Protein AF-M7BK75-F1 (afdb_monomer)

Secondary structure (DSSP, 8-state):
-HHHHHHHHHHHHHHHHTT--TTTS-HHHHHHHHHHHHHHHHHHHHHHHHHHHHHHHHHHHHHHH-TTT----TTSHHHHHHHH--

Structure (mmCIF, N/CA/C/O backbone):
data_AF-M7BK75-F1
#
_entry.id   AF-M7BK75-F1
#
loop_
_atom_site.group_PDB
_atom_site.id
_atom_site.type_symbol
_atom_site.label_atom_id
_atom_site.label_alt_id
_atom_site.label_comp_id
_atom_site.label_asym_id
_atom_site.label_entity_id
_atom_site.label_seq_id
_atom_site.pdbx_PDB_ins_code
_atom_site.Cartn_x
_atom_site.Cartn_y
_atom_site.Cartn_z
_atom_site.occupancy
_atom_site.B_iso_or_equiv
_atom_site.auth_seq_id
_atom_site.auth_comp_id
_atom_site.auth_asym_id
_atom_site.auth_atom_id
_atom_site.pdbx_PDB_model_num
ATOM 1 N N . MET A 1 1 ? -0.075 5.109 -3.801 1.00 58.38 1 MET A N 1
ATOM 2 C CA . MET A 1 1 ? 1.148 5.549 -4.515 1.00 58.38 1 MET A CA 1
ATOM 3 C C . MET A 1 1 ? 2.392 4.768 -4.076 1.00 58.38 1 MET A C 1
ATOM 5 O O . MET A 1 1 ? 3.023 4.162 -4.930 1.00 58.38 1 MET A O 1
ATOM 9 N N . TRP A 1 2 ? 2.703 4.691 -2.772 1.00 69.50 2 TRP A N 1
ATOM 10 C CA . TRP A 1 2 ? 3.881 3.969 -2.249 1.00 69.50 2 TRP A CA 1
ATOM 11 C C . TRP A 1 2 ? 3.942 2.474 -2.602 1.00 69.50 2 TRP A C 1
ATOM 13 O O . TRP A 1 2 ? 4.984 2.004 -3.036 1.00 69.50 2 TRP A O 1
ATOM 23 N N . LEU A 1 3 ? 2.831 1.734 -2.509 1.00 71.56 3 LEU A N 1
ATOM 24 C CA . LEU A 1 3 ? 2.811 0.294 -2.827 1.00 71.56 3 LEU A CA 1
ATOM 25 C C . LEU A 1 3 ? 3.085 -0.005 -4.313 1.00 71.56 3 LEU A C 1
ATOM 27 O O . LEU A 1 3 ? 3.740 -0.993 -4.634 1.00 71.56 3 LEU A O 1
ATOM 31 N N . GLY A 1 4 ? 2.655 0.882 -5.216 1.00 66.38 4 GLY A N 1
ATOM 32 C CA . GLY A 1 4 ? 2.993 0.791 -6.640 1.00 66.38 4 GLY A CA 1
ATOM 33 C C . GLY A 1 4 ? 4.475 1.075 -6.906 1.00 66.38 4 GLY A C 1
ATOM 34 O O . GLY A 1 4 ? 5.094 0.379 -7.706 1.00 66.38 4 GLY A O 1
ATOM 35 N N . LEU A 1 5 ? 5.064 2.039 -6.184 1.00 70.56 5 LEU A N 1
ATOM 36 C CA . LEU A 1 5 ? 6.507 2.309 -6.221 1.00 70.56 5 LEU A CA 1
ATOM 37 C C . LEU A 1 5 ? 7.324 1.126 -5.697 1.00 70.56 5 LEU A C 1
ATOM 39 O O . LEU A 1 5 ? 8.350 0.809 -6.286 1.00 70.56 5 LEU A O 1
ATOM 43 N N . VAL A 1 6 ? 6.860 0.449 -4.643 1.00 76.88 6 VAL A N 1
ATOM 44 C CA . VAL A 1 6 ? 7.495 -0.778 -4.139 1.00 76.88 6 VAL A CA 1
ATOM 45 C C . VAL A 1 6 ? 7.423 -1.884 -5.190 1.00 76.88 6 VAL A C 1
ATOM 47 O O . VAL A 1 6 ? 8.454 -2.465 -5.500 1.00 76.88 6 VAL A O 1
ATOM 50 N N . GLY A 1 7 ? 6.261 -2.115 -5.815 1.00 71.88 7 GLY A N 1
ATOM 51 C CA . GLY A 1 7 ? 6.134 -3.102 -6.898 1.00 71.88 7 GLY A CA 1
ATOM 52 C C . GLY A 1 7 ? 7.023 -2.800 -8.112 1.00 71.88 7 GLY A C 1
ATOM 53 O O . GLY A 1 7 ? 7.601 -3.708 -8.708 1.00 71.88 7 GLY A O 1
ATOM 54 N N . TRP A 1 8 ? 7.205 -1.521 -8.447 1.00 68.44 8 TRP A N 1
ATOM 55 C CA . TRP A 1 8 ? 8.139 -1.099 -9.491 1.00 68.44 8 TRP A CA 1
ATOM 56 C C . TRP A 1 8 ? 9.610 -1.239 -9.061 1.00 68.44 8 TRP A C 1
ATOM 58 O O . TRP A 1 8 ? 10.436 -1.706 -9.843 1.00 68.44 8 TRP A O 1
ATOM 68 N N . ALA A 1 9 ? 9.942 -0.917 -7.808 1.00 72.00 9 ALA A N 1
ATOM 69 C CA . ALA A 1 9 ? 11.281 -1.102 -7.252 1.00 72.00 9 ALA A CA 1
ATOM 70 C C . ALA A 1 9 ? 11.679 -2.586 -7.208 1.00 72.00 9 ALA A C 1
ATOM 72 O O . ALA A 1 9 ? 12.811 -2.915 -7.555 1.00 72.00 9 ALA A O 1
ATOM 73 N N . THR A 1 10 ? 10.752 -3.495 -6.879 1.00 73.38 10 THR A N 1
ATOM 74 C CA . THR A 1 10 ? 10.984 -4.947 -6.953 1.00 73.38 10 THR A CA 1
ATOM 75 C C . THR A 1 10 ? 11.350 -5.378 -8.375 1.00 73.38 10 THR A C 1
ATOM 77 O O . THR A 1 10 ? 12.325 -6.099 -8.560 1.00 73.38 10 THR A O 1
ATOM 80 N N . ALA A 1 11 ? 10.677 -4.840 -9.398 1.00 68.62 11 ALA A N 1
ATOM 81 C CA . ALA A 1 11 ? 11.008 -5.129 -10.794 1.00 68.62 11 ALA A CA 1
ATOM 82 C C . ALA A 1 11 ? 12.404 -4.625 -11.211 1.00 68.62 11 ALA A C 1
ATOM 84 O O . ALA A 1 11 ? 13.060 -5.231 -12.062 1.00 68.62 11 ALA A O 1
ATOM 85 N N . LEU A 1 12 ? 12.884 -3.517 -10.638 1.00 70.19 12 LEU A N 1
ATOM 86 C CA . LEU A 1 12 ? 14.259 -3.051 -10.852 1.00 70.19 12 LEU A CA 1
ATOM 87 C C . LEU A 1 1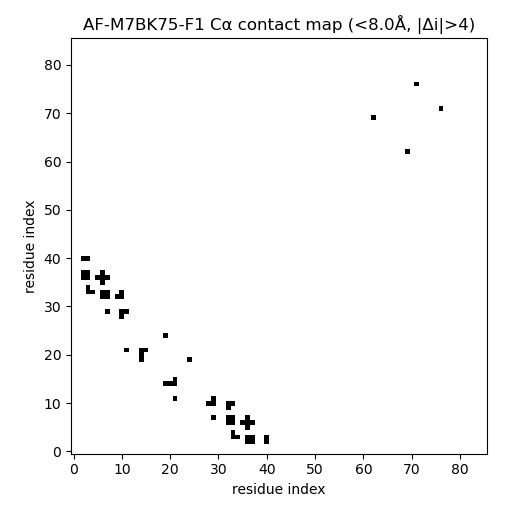2 ? 15.275 -3.957 -10.150 1.00 70.19 12 LEU A C 1
ATOM 89 O O . LEU A 1 12 ? 16.320 -4.260 -10.726 1.00 70.19 12 LEU A O 1
ATOM 93 N N . VAL A 1 13 ? 14.948 -4.427 -8.946 1.00 77.00 13 VAL A N 1
ATOM 94 C CA . VAL A 1 13 ? 15.764 -5.370 -8.170 1.00 77.00 13 VAL A CA 1
ATOM 95 C C . VAL A 1 13 ? 15.889 -6.720 -8.890 1.00 77.00 13 VAL A C 1
ATOM 97 O O . VAL A 1 13 ? 16.997 -7.241 -9.010 1.00 77.00 13 VAL A O 1
ATOM 100 N N . ASP A 1 14 ? 14.809 -7.239 -9.480 1.00 70.50 14 ASP A N 1
ATOM 101 C CA . ASP A 1 14 ? 14.842 -8.466 -10.293 1.00 70.50 14 ASP A CA 1
ATOM 102 C C . ASP A 1 14 ? 15.751 -8.334 -11.530 1.00 70.50 14 ASP A C 1
ATOM 104 O O . ASP A 1 14 ? 16.445 -9.276 -11.929 1.00 70.50 14 ASP A O 1
ATOM 108 N N . ASN A 1 15 ? 15.803 -7.142 -12.133 1.00 68.19 15 ASN A N 1
ATOM 109 C CA . ASN A 1 15 ? 16.718 -6.854 -13.240 1.00 68.19 15 ASN A CA 1
ATOM 110 C C . ASN A 1 15 ? 18.177 -6.709 -12.768 1.00 68.19 15 ASN A C 1
ATOM 112 O O . ASN A 1 15 ? 19.094 -7.095 -13.502 1.00 68.19 15 ASN A O 1
ATOM 116 N N . ALA A 1 16 ? 18.393 -6.214 -11.544 1.00 68.25 16 ALA A N 1
ATOM 117 C CA . ALA A 1 16 ? 19.711 -6.105 -10.926 1.00 68.25 16 ALA A CA 1
ATOM 118 C C . ALA A 1 16 ? 20.323 -7.485 -10.619 1.00 68.25 16 ALA A C 1
ATOM 120 O O . ALA A 1 16 ? 21.492 -7.713 -10.939 1.00 68.25 16 ALA A O 1
ATOM 121 N N . PHE A 1 17 ? 19.536 -8.435 -10.096 1.00 71.00 17 PHE A N 1
ATOM 122 C CA . PHE A 1 17 ? 20.011 -9.799 -9.822 1.00 71.00 17 PHE A CA 1
ATOM 123 C C . PHE A 1 17 ? 20.434 -10.553 -11.092 1.00 71.00 17 PHE A C 1
ATOM 125 O O . PHE A 1 17 ? 21.431 -11.273 -11.081 1.00 71.00 17 PHE A O 1
ATOM 132 N N . ASN A 1 18 ? 19.748 -10.333 -12.217 1.00 70.56 18 ASN A N 1
ATOM 133 C CA . ASN A 1 18 ? 20.040 -11.016 -13.482 1.00 70.56 18 ASN A CA 1
ATOM 134 C C . ASN A 1 18 ? 21.159 -10.372 -14.329 1.00 70.56 18 ASN A C 1
ATOM 136 O O . ASN A 1 18 ? 21.378 -10.803 -15.464 1.00 70.56 18 ASN A O 1
ATOM 140 N N . ARG A 1 19 ? 21.873 -9.351 -13.820 1.00 68.12 19 ARG A N 1
ATOM 141 C CA . ARG A 1 19 ? 22.920 -8.598 -14.553 1.00 68.12 19 ARG A CA 1
ATOM 142 C C . ARG A 1 19 ? 22.484 -8.171 -15.971 1.00 68.12 19 ARG A C 1
ATOM 144 O O . ARG A 1 19 ? 23.282 -8.186 -16.909 1.00 68.12 19 ARG A O 1
ATOM 151 N N . ARG A 1 20 ? 21.205 -7.821 -16.160 1.00 65.12 20 ARG A N 1
ATOM 152 C CA . ARG A 1 20 ? 20.659 -7.331 -17.442 1.00 65.12 20 ARG A CA 1
ATOM 153 C C . ARG A 1 20 ? 20.543 -5.799 -17.396 1.00 65.12 20 ARG A C 1
ATOM 155 O O . ARG A 1 20 ? 20.262 -5.255 -16.331 1.00 65.12 20 ARG A O 1
ATOM 162 N N . PRO A 1 21 ? 20.735 -5.075 -18.516 1.00 57.88 21 PRO A N 1
ATOM 163 C CA . PRO A 1 21 ? 20.673 -3.613 -18.521 1.00 57.88 21 PRO A CA 1
ATOM 164 C C . PRO A 1 21 ? 19.258 -3.110 -18.175 1.00 57.88 21 PRO A C 1
ATOM 166 O O . PRO A 1 21 ? 18.334 -3.202 -18.986 1.00 57.88 21 PRO A O 1
ATOM 169 N N . VAL A 1 22 ? 19.127 -2.544 -16.970 1.00 58.97 22 VAL A N 1
ATOM 170 C CA . VAL A 1 22 ? 17.876 -2.156 -16.281 1.00 58.97 22 VAL A CA 1
ATOM 171 C C . VAL A 1 22 ? 17.001 -1.169 -17.070 1.00 58.97 22 VAL A C 1
ATOM 173 O O . VAL A 1 22 ? 15.780 -1.184 -16.942 1.00 58.97 22 VAL A O 1
ATOM 176 N N . ILE A 1 23 ? 17.603 -0.323 -17.910 1.00 58.78 23 ILE A N 1
ATOM 177 C CA . ILE A 1 23 ? 16.907 0.813 -18.544 1.00 58.78 23 ILE A CA 1
ATOM 178 C C . ILE A 1 23 ? 16.302 0.448 -19.916 1.00 58.78 23 ILE A C 1
ATOM 180 O O . ILE A 1 23 ? 15.396 1.126 -20.390 1.00 58.78 23 ILE A O 1
ATOM 184 N N . ARG A 1 24 ? 16.760 -0.633 -20.570 1.00 59.12 24 ARG A N 1
ATOM 185 C CA . ARG A 1 24 ? 16.295 -1.024 -21.923 1.00 59.12 24 ARG A CA 1
ATOM 186 C C . ARG A 1 24 ? 15.733 -2.441 -22.021 1.00 59.12 24 ARG A C 1
ATOM 188 O O . ARG A 1 24 ? 14.915 -2.701 -22.900 1.00 59.12 24 ARG A O 1
ATOM 195 N N . ALA A 1 25 ? 16.13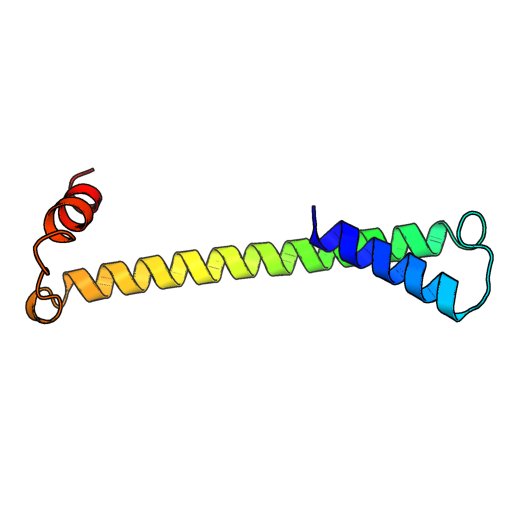5 -3.363 -21.147 1.00 56.16 25 ALA A N 1
ATOM 196 C CA . ALA A 1 25 ? 15.634 -4.732 -21.182 1.00 56.16 25 ALA A CA 1
ATOM 197 C C . ALA A 1 25 ? 14.375 -4.868 -20.309 1.00 56.16 25 ALA A C 1
ATOM 199 O O . ALA A 1 25 ? 14.452 -4.816 -19.087 1.00 56.16 25 ALA A O 1
ATOM 200 N N . GLY A 1 26 ? 13.215 -5.100 -20.931 1.00 63.88 26 GLY A N 1
ATOM 201 C CA . GLY A 1 26 ? 12.032 -5.585 -20.210 1.00 63.88 26 GLY A CA 1
ATOM 202 C C . GLY A 1 26 ? 11.052 -4.523 -19.707 1.00 63.88 26 GLY A C 1
ATOM 203 O O . GLY A 1 26 ? 10.425 -4.743 -18.674 1.00 63.88 26 GLY A O 1
ATOM 204 N N . VAL A 1 27 ? 10.839 -3.432 -20.454 1.00 70.94 27 VAL A N 1
ATOM 205 C CA . VAL A 1 27 ? 9.772 -2.442 -20.176 1.00 70.94 27 VAL A CA 1
ATOM 206 C C . VAL A 1 27 ? 8.407 -3.120 -19.983 1.00 70.94 27 VAL A C 1
ATOM 208 O O . VAL A 1 27 ? 7.688 -2.800 -19.044 1.00 70.94 27 VAL A O 1
ATOM 211 N N . HIS A 1 28 ? 8.087 -4.142 -20.786 1.00 77.81 28 HIS A N 1
ATOM 212 C CA . HIS A 1 28 ? 6.864 -4.939 -20.622 1.00 77.81 28 HIS A CA 1
ATOM 213 C C . HIS A 1 28 ? 6.764 -5.600 -19.235 1.00 77.81 28 HIS A C 1
ATOM 215 O O . HIS A 1 28 ? 5.700 -5.604 -18.627 1.00 77.81 28 HIS A O 1
ATOM 221 N N . ARG A 1 29 ? 7.878 -6.114 -18.693 1.00 74.31 29 ARG A N 1
ATOM 222 C CA . ARG A 1 29 ? 7.909 -6.695 -17.342 1.00 74.31 29 ARG A CA 1
ATOM 223 C C . ARG A 1 29 ? 7.759 -5.616 -16.273 1.00 74.31 29 ARG A C 1
ATOM 225 O O . ARG A 1 29 ? 7.018 -5.825 -15.327 1.00 74.31 29 ARG A O 1
ATOM 232 N N . GLN A 1 30 ? 8.390 -4.453 -16.441 1.00 73.38 30 GLN A N 1
ATOM 233 C CA . GLN A 1 30 ? 8.240 -3.327 -15.509 1.00 73.38 30 GLN A CA 1
ATOM 234 C C . GLN A 1 30 ? 6.788 -2.834 -15.437 1.00 73.38 30 GLN A C 1
ATOM 236 O O . GLN A 1 30 ? 6.279 -2.604 -14.344 1.00 73.38 30 GLN A O 1
ATOM 241 N N . VAL A 1 31 ? 6.101 -2.733 -16.582 1.00 78.56 31 VAL A N 1
ATOM 242 C CA . VAL A 1 31 ? 4.677 -2.362 -16.644 1.00 78.56 31 VAL A CA 1
ATOM 243 C C . VAL A 1 31 ? 3.792 -3.453 -16.035 1.00 78.56 31 VAL A C 1
ATOM 245 O O . VAL A 1 31 ? 2.878 -3.138 -15.273 1.00 78.56 31 VAL A O 1
ATOM 248 N N . LEU A 1 32 ? 4.080 -4.735 -16.292 1.00 81.06 32 LEU A N 1
ATOM 249 C CA . LEU A 1 32 ? 3.378 -5.847 -15.641 1.00 81.06 32 LEU A CA 1
ATOM 250 C C . LEU A 1 32 ? 3.527 -5.804 -14.114 1.00 81.06 32 LEU A C 1
ATOM 252 O O . LEU A 1 32 ? 2.532 -5.852 -13.400 1.00 81.06 32 LEU A O 1
ATOM 256 N N . TYR A 1 33 ? 4.743 -5.653 -13.590 1.00 77.62 33 TYR A N 1
ATOM 257 C CA . TYR A 1 33 ? 4.957 -5.594 -12.142 1.00 77.62 33 TYR A CA 1
ATOM 258 C C . TYR A 1 33 ? 4.362 -4.333 -11.508 1.00 77.62 33 TYR A C 1
ATOM 260 O O . TYR A 1 33 ? 3.793 -4.412 -10.420 1.00 77.62 33 TYR A O 1
ATOM 268 N N . ALA A 1 34 ? 4.418 -3.188 -12.192 1.00 80.31 34 ALA A N 1
ATOM 269 C CA . ALA A 1 34 ? 3.787 -1.960 -11.719 1.00 80.31 34 ALA A CA 1
ATOM 270 C C . ALA A 1 34 ? 2.255 -2.090 -11.655 1.00 80.31 34 ALA A C 1
ATOM 272 O O . ALA A 1 34 ? 1.652 -1.697 -10.659 1.00 80.31 34 ALA A O 1
ATOM 273 N N . THR A 1 35 ? 1.622 -2.675 -12.678 1.00 81.25 35 THR A N 1
ATOM 274 C CA . THR A 1 35 ? 0.162 -2.881 -12.709 1.00 81.25 35 THR A CA 1
ATOM 275 C C . THR A 1 35 ? -0.292 -3.914 -11.681 1.00 81.25 35 THR A C 1
ATOM 277 O O . THR A 1 35 ? -1.246 -3.654 -10.953 1.00 81.25 35 THR A O 1
ATOM 280 N N . VAL A 1 36 ? 0.426 -5.032 -11.528 1.00 83.94 36 VAL A N 1
ATOM 281 C CA . VAL A 1 36 ? 0.137 -6.037 -10.489 1.00 83.94 36 VAL A CA 1
ATOM 282 C C . VAL A 1 36 ? 0.333 -5.452 -9.090 1.00 83.94 36 VAL A C 1
ATOM 284 O O . VAL A 1 36 ? -0.554 -5.580 -8.246 1.00 83.94 36 VAL A O 1
ATOM 287 N N . GLY A 1 37 ? 1.446 -4.756 -8.846 1.00 82.56 37 GLY A N 1
ATOM 288 C CA . GLY A 1 37 ? 1.708 -4.074 -7.577 1.00 82.56 37 GLY A CA 1
ATOM 289 C C . GLY A 1 37 ? 0.655 -3.010 -7.255 1.00 82.56 37 GLY A C 1
ATOM 290 O O . GLY A 1 37 ? 0.239 -2.882 -6.104 1.00 82.56 37 GLY A O 1
ATOM 291 N N . TRP A 1 38 ? 0.155 -2.295 -8.267 1.00 84.00 38 TRP A N 1
ATOM 292 C CA . TRP A 1 38 ? -0.941 -1.340 -8.112 1.00 84.00 38 TRP A CA 1
ATOM 293 C C . TRP A 1 38 ? -2.273 -2.021 -7.787 1.00 84.00 38 TRP A C 1
ATOM 295 O O . TRP A 1 38 ? -2.944 -1.613 -6.840 1.00 84.00 38 TRP A O 1
ATOM 305 N N . CYS A 1 39 ? -2.646 -3.075 -8.520 1.00 86.00 39 CYS A N 1
ATOM 306 C CA . CYS A 1 39 ? -3.867 -3.837 -8.264 1.00 86.00 39 CYS A CA 1
ATOM 307 C C . CYS A 1 39 ? -3.860 -4.424 -6.850 1.00 86.00 39 CYS A C 1
ATOM 309 O O . CYS A 1 39 ? -4.781 -4.176 -6.075 1.00 86.00 39 CYS A O 1
ATOM 311 N N . VAL A 1 40 ? -2.802 -5.149 -6.481 1.00 86.56 40 VAL A N 1
ATOM 312 C CA . VAL A 1 40 ? -2.672 -5.757 -5.149 1.00 86.56 40 VAL A CA 1
ATOM 313 C C . VAL A 1 40 ? -2.649 -4.681 -4.064 1.00 86.56 40 VAL A C 1
ATOM 315 O O . VAL A 1 40 ? -3.368 -4.793 -3.071 1.00 86.56 40 VAL A O 1
ATOM 318 N N . GLY A 1 41 ? -1.892 -3.602 -4.274 1.00 86.31 41 GLY A N 1
ATOM 319 C CA . GLY A 1 41 ? -1.834 -2.481 -3.342 1.00 86.31 41 GLY A CA 1
ATOM 320 C C . GLY A 1 41 ? -3.199 -1.832 -3.110 1.00 86.31 41 GLY A C 1
ATOM 321 O O . GLY A 1 41 ? -3.551 -1.562 -1.965 1.00 86.31 41 GLY A O 1
ATOM 322 N N . TYR A 1 42 ? -4.003 -1.651 -4.163 1.00 87.56 42 TYR A N 1
ATOM 323 C CA . TYR A 1 42 ? -5.358 -1.104 -4.057 1.00 87.56 42 TYR A CA 1
ATOM 324 C C . TYR A 1 42 ? -6.265 -1.969 -3.172 1.00 87.56 42 TYR A C 1
ATOM 326 O O . TYR A 1 42 ? -6.941 -1.449 -2.283 1.00 87.56 42 TYR A O 1
ATOM 334 N N . TYR A 1 43 ? -6.250 -3.292 -3.368 1.00 88.12 43 TYR A N 1
ATOM 335 C CA . TYR A 1 43 ? -7.049 -4.207 -2.550 1.00 88.12 43 TYR A CA 1
ATOM 336 C C . TYR A 1 43 ? -6.600 -4.227 -1.086 1.00 88.12 43 TYR A C 1
ATOM 338 O O . TYR A 1 43 ? -7.449 -4.236 -0.192 1.00 88.12 43 TYR A O 1
ATOM 346 N N . ILE A 1 44 ? -5.288 -4.203 -0.826 1.00 88.88 44 ILE A N 1
ATOM 347 C CA . ILE A 1 44 ? -4.751 -4.172 0.541 1.00 88.88 44 ILE A CA 1
ATOM 348 C C . ILE A 1 44 ? -5.141 -2.872 1.243 1.00 88.88 44 ILE A C 1
ATOM 350 O O . ILE A 1 44 ? -5.660 -2.937 2.354 1.00 88.88 44 ILE A O 1
ATOM 354 N N . SER A 1 45 ? -4.953 -1.713 0.602 1.00 89.12 45 SER A N 1
ATOM 355 C CA . SER A 1 45 ? -5.340 -0.420 1.180 1.00 89.12 45 SER A CA 1
ATOM 356 C C . SER A 1 45 ? -6.830 -0.380 1.503 1.00 89.12 45 SER A C 1
ATOM 358 O O . SER A 1 45 ? -7.193 -0.124 2.645 1.00 89.12 45 SER A O 1
ATOM 360 N N . LYS A 1 46 ? -7.693 -0.777 0.559 1.00 90.75 46 LYS A N 1
ATOM 361 C CA . LYS A 1 46 ? -9.143 -0.813 0.790 1.00 90.75 46 LYS A CA 1
ATOM 362 C C . LYS A 1 46 ? -9.532 -1.729 1.955 1.00 90.75 46 LYS A C 1
ATOM 364 O O . LYS A 1 46 ? -10.456 -1.424 2.706 1.00 90.75 46 LYS A O 1
ATOM 369 N N . ARG A 1 47 ? -8.835 -2.859 2.118 1.00 91.69 47 ARG A N 1
ATOM 370 C CA . ARG A 1 47 ? -9.061 -3.778 3.240 1.00 91.69 47 ARG A CA 1
ATOM 371 C C . ARG A 1 47 ? -8.562 -3.198 4.563 1.00 91.69 47 ARG A C 1
ATOM 373 O O . ARG A 1 47 ? -9.236 -3.373 5.572 1.00 91.69 47 ARG A O 1
ATOM 380 N N . ALA A 1 48 ? -7.415 -2.523 4.562 1.00 91.94 48 ALA A N 1
ATOM 381 C CA . ALA A 1 48 ? -6.883 -1.855 5.742 1.00 91.94 48 ALA A CA 1
ATOM 382 C C . ALA A 1 48 ? -7.842 -0.759 6.217 1.00 91.94 48 ALA A C 1
ATOM 384 O O . ALA A 1 48 ? -8.231 -0.777 7.382 1.00 91.94 48 ALA A O 1
ATOM 385 N N . ASP A 1 49 ? -8.300 0.109 5.316 1.00 92.75 49 ASP A N 1
ATOM 386 C CA . ASP A 1 49 ? -9.240 1.188 5.638 1.00 92.75 49 ASP A CA 1
ATOM 387 C C . ASP A 1 49 ? -10.543 0.633 6.232 1.00 92.75 49 ASP A C 1
ATOM 389 O O . ASP A 1 49 ? -11.043 1.129 7.240 1.00 92.75 49 ASP A O 1
ATOM 393 N N . TYR A 1 50 ? -11.058 -0.462 5.663 1.00 93.56 50 TYR A N 1
ATOM 394 C CA . TYR A 1 50 ? -12.248 -1.133 6.184 1.00 93.56 50 TYR A CA 1
ATOM 395 C C . TYR A 1 50 ? -12.054 -1.686 7.603 1.00 93.56 50 TYR A C 1
ATOM 397 O O . TYR A 1 50 ? -12.948 -1.560 8.439 1.00 93.56 50 TYR A O 1
ATOM 405 N N . ILE A 1 51 ? -10.905 -2.309 7.886 1.00 95.31 51 ILE A N 1
ATOM 406 C CA . ILE A 1 51 ? -10.617 -2.872 9.212 1.00 95.31 51 ILE A CA 1
ATOM 407 C C . ILE A 1 51 ? -10.516 -1.761 10.257 1.00 95.31 51 ILE A C 1
ATOM 409 O O . ILE A 1 51 ? -11.133 -1.889 11.309 1.00 95.31 51 ILE A O 1
ATOM 413 N N . HIS A 1 52 ? -9.803 -0.671 9.960 1.00 92.88 52 HIS A N 1
ATOM 414 C CA . HIS A 1 52 ?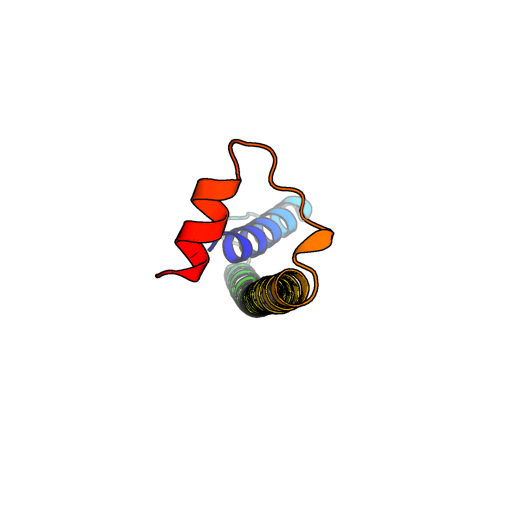 -9.677 0.456 10.889 1.00 92.88 52 HIS A CA 1
ATOM 415 C C . HIS A 1 52 ? -11.041 1.099 11.158 1.00 92.88 52 HIS A C 1
ATOM 417 O O . HIS A 1 52 ? -11.439 1.218 12.310 1.00 92.88 52 HIS A O 1
ATOM 423 N N . ALA A 1 53 ? -11.829 1.367 10.111 1.00 93.88 53 ALA A N 1
ATOM 424 C CA . ALA A 1 53 ? -13.174 1.918 10.275 1.00 93.88 53 ALA A CA 1
ATOM 425 C C . ALA A 1 53 ? -14.120 0.991 11.062 1.00 93.88 53 ALA A C 1
ATOM 427 O O . ALA A 1 53 ? -15.036 1.457 11.740 1.00 93.88 53 ALA A O 1
ATOM 428 N N . LYS A 1 54 ? -13.941 -0.334 10.962 1.00 94.75 54 LYS A N 1
ATOM 429 C CA . LYS A 1 54 ? -14.702 -1.292 11.770 1.00 94.75 54 LYS A CA 1
ATOM 430 C C . LYS A 1 54 ? -14.263 -1.264 13.234 1.00 94.75 54 LYS A C 1
ATOM 432 O O . LYS A 1 54 ? -15.126 -1.196 14.098 1.00 94.75 54 LYS A O 1
ATOM 437 N N . LEU A 1 55 ? -12.958 -1.295 13.493 1.00 94.94 55 LEU A N 1
ATOM 438 C CA . LEU A 1 55 ? -12.411 -1.242 14.849 1.00 94.94 55 LEU A CA 1
ATOM 439 C C . LEU A 1 55 ? -12.843 0.029 15.579 1.00 94.94 55 LEU A C 1
ATOM 441 O O . LEU A 1 55 ? -13.268 -0.057 16.726 1.00 94.94 55 LEU A O 1
ATOM 445 N N . ASP A 1 56 ? -12.810 1.175 14.901 1.00 91.81 56 ASP A N 1
ATOM 446 C CA . ASP A 1 56 ? -13.254 2.442 15.482 1.00 91.81 56 ASP A CA 1
ATOM 447 C C . ASP A 1 56 ? -14.749 2.410 15.823 1.00 91.81 56 ASP A C 1
ATOM 449 O O . ASP A 1 56 ? -15.148 2.869 16.891 1.00 91.81 56 ASP A O 1
ATOM 453 N N . ARG A 1 57 ? -15.587 1.811 14.963 1.00 90.69 57 ARG A 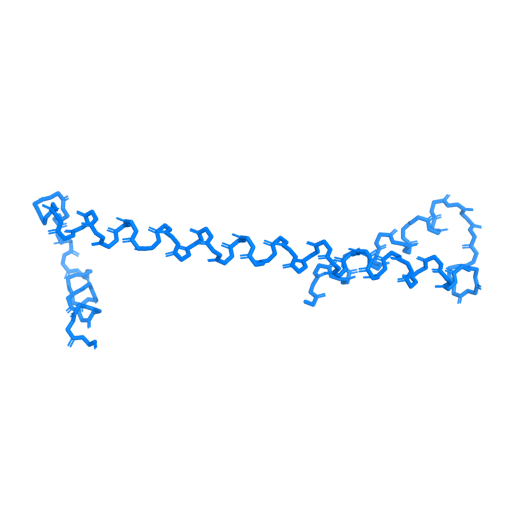N 1
ATOM 454 C CA . ARG A 1 57 ? -17.018 1.625 15.258 1.00 90.69 57 ARG A CA 1
ATOM 455 C C . ARG A 1 57 ? -17.224 0.763 16.505 1.00 90.69 57 ARG A C 1
ATOM 457 O O . ARG A 1 57 ? -17.959 1.174 17.400 1.00 90.69 57 ARG A O 1
ATOM 464 N N . ASP A 1 58 ? -16.584 -0.402 16.549 1.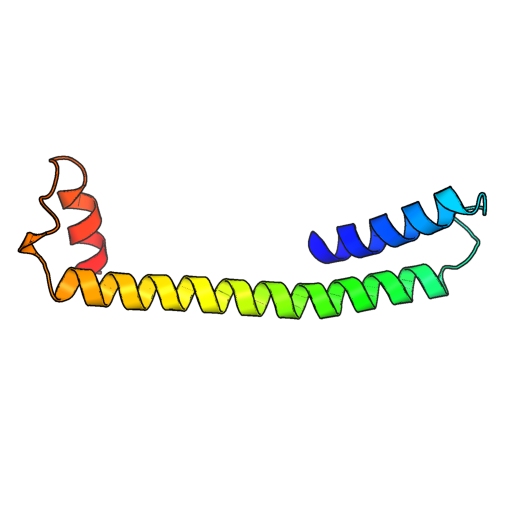00 91.69 58 ASP A N 1
ATOM 465 C CA . ASP A 1 58 ? -16.749 -1.375 17.633 1.00 91.69 58 ASP A CA 1
ATOM 466 C C . ASP A 1 58 ? -16.241 -0.791 18.968 1.00 91.69 58 ASP A C 1
ATOM 468 O O . ASP A 1 58 ? -16.879 -0.948 20.009 1.00 91.69 58 ASP A O 1
ATOM 472 N N . LEU A 1 59 ? -15.134 -0.039 18.938 1.00 88.19 59 LEU A N 1
ATOM 473 C CA . LEU A 1 59 ? -14.594 0.660 20.104 1.00 88.19 59 LEU A CA 1
ATOM 474 C C . LEU A 1 59 ? -15.558 1.734 20.622 1.00 88.19 59 LEU A C 1
ATOM 476 O O . LEU A 1 59 ? -15.805 1.810 21.824 1.00 88.19 59 LEU A O 1
ATOM 480 N N . MET A 1 60 ? -16.129 2.5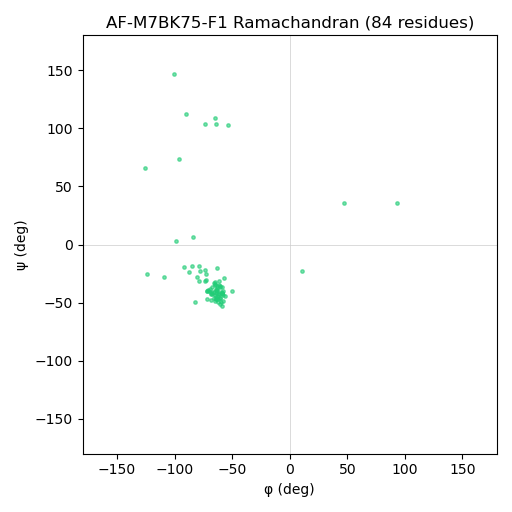47 19.731 1.00 85.75 60 MET A N 1
ATOM 481 C CA . MET A 1 60 ? -17.095 3.581 20.117 1.00 85.75 60 MET A CA 1
ATOM 482 C C . MET A 1 60 ? -18.359 2.982 20.739 1.00 85.75 60 MET A C 1
ATOM 484 O O . MET A 1 60 ? -18.912 3.543 21.686 1.00 85.75 60 MET A O 1
ATOM 488 N N . GLU A 1 61 ? -18.817 1.839 20.230 1.00 88.12 61 GLU A N 1
ATOM 489 C CA . GLU A 1 61 ? -19.958 1.123 20.794 1.00 88.12 61 GLU A CA 1
ATOM 490 C C . GLU A 1 61 ? -19.638 0.532 22.174 1.00 88.12 61 GLU A C 1
ATOM 492 O O . GLU A 1 61 ? -20.433 0.695 23.101 1.00 88.12 61 GLU A O 1
ATOM 497 N N . TYR A 1 62 ? -18.446 -0.044 22.353 1.00 83.94 62 TYR A N 1
ATOM 498 C CA . TYR A 1 62 ? -17.986 -0.552 23.647 1.00 83.94 62 TYR A CA 1
ATOM 499 C C . TYR A 1 62 ? -17.902 0.555 24.707 1.00 83.94 62 TYR A C 1
ATOM 501 O O . TYR A 1 62 ? -18.409 0.396 25.818 1.00 83.94 62 TYR A O 1
ATOM 509 N N . ILE A 1 63 ? -17.326 1.712 24.360 1.00 82.56 63 ILE A N 1
ATOM 510 C CA . ILE A 1 63 ? -17.194 2.826 25.310 1.00 82.56 63 ILE A CA 1
ATOM 511 C C . ILE A 1 63 ? -18.566 3.384 25.719 1.00 82.56 63 ILE A C 1
ATOM 513 O O . ILE A 1 63 ? -18.753 3.778 26.869 1.00 82.56 63 ILE A O 1
ATOM 517 N N . ARG A 1 64 ? -19.552 3.388 24.812 1.00 79.75 64 ARG A N 1
ATOM 518 C CA . ARG A 1 64 ? -20.930 3.782 25.152 1.00 79.75 64 ARG A CA 1
ATOM 519 C C . ARG A 1 64 ? -21.593 2.827 26.143 1.00 79.75 64 ARG A C 1
ATOM 521 O O . ARG A 1 64 ? -22.400 3.285 26.946 1.00 79.75 64 ARG A O 1
ATOM 528 N N . GLN A 1 65 ? -21.300 1.530 26.058 1.00 85.31 65 GLN A N 1
ATOM 529 C CA . GLN A 1 65 ? -21.911 0.506 26.912 1.00 85.31 65 GLN A CA 1
ATOM 530 C C . GLN A 1 65 ? -21.294 0.457 28.315 1.00 85.31 65 GLN A C 1
ATOM 532 O O . GLN A 1 65 ? -22.019 0.174 29.264 1.00 85.31 65 GLN A O 1
ATOM 537 N N . HIS A 1 66 ? -20.002 0.781 28.446 1.00 79.69 66 HIS A N 1
ATOM 538 C CA . HIS A 1 66 ? -19.252 0.684 29.704 1.00 79.69 66 HIS A CA 1
ATOM 539 C C . HIS A 1 66 ? -18.560 1.998 30.096 1.00 79.69 66 HIS A C 1
ATOM 541 O O . HIS A 1 66 ? -17.328 2.066 30.122 1.00 79.69 66 HIS A O 1
ATOM 547 N N . PRO A 1 67 ? -19.307 3.072 30.414 1.00 69.12 67 PRO A N 1
ATOM 548 C CA . PRO A 1 67 ? -18.709 4.336 30.848 1.00 69.12 67 PRO A CA 1
ATOM 549 C C . PRO A 1 67 ? -17.926 4.228 32.174 1.00 69.12 67 PRO A C 1
ATOM 551 O O . PRO A 1 67 ? -17.090 5.083 32.459 1.00 69.12 67 PRO A O 1
ATOM 554 N N . GLU A 1 68 ? -18.173 3.199 32.991 1.00 68.12 68 GLU A N 1
ATOM 555 C CA . GLU A 1 68 ? -17.528 2.956 34.288 1.00 68.12 68 GLU A CA 1
ATOM 556 C C . GLU A 1 68 ? -16.065 2.485 34.205 1.00 68.12 68 GLU A C 1
ATOM 558 O O . GLU A 1 68 ? -15.268 2.810 35.093 1.00 68.12 68 GLU A O 1
ATOM 563 N N . ASP A 1 69 ? -15.694 1.769 33.140 1.00 69.50 69 ASP A N 1
ATOM 564 C CA . ASP A 1 69 ? -14.343 1.217 32.955 1.00 69.50 69 ASP A CA 1
ATOM 565 C C . ASP A 1 69 ? -13.336 2.287 32.500 1.00 69.50 69 ASP A C 1
ATOM 567 O O . ASP A 1 69 ? -12.129 2.192 32.748 1.00 69.50 69 ASP A O 1
ATOM 571 N N . PHE A 1 70 ? -13.827 3.367 31.891 1.00 64.75 70 PHE A N 1
ATOM 572 C CA . PHE A 1 70 ? -13.014 4.471 31.393 1.00 64.75 70 PHE A CA 1
ATOM 573 C C . PHE A 1 70 ? -12.966 5.616 32.413 1.00 64.75 70 PHE A C 1
ATOM 575 O O . PHE A 1 70 ? -13.560 6.676 32.229 1.00 64.75 70 PHE A O 1
ATOM 582 N N . LYS A 1 71 ? -12.214 5.438 33.509 1.00 61.09 71 LYS A N 1
ATOM 583 C CA . LYS A 1 71 ? -11.922 6.542 34.444 1.00 61.09 71 LYS A CA 1
ATOM 584 C C . LYS A 1 71 ? -11.097 7.629 33.748 1.00 61.09 71 LYS A C 1
ATOM 586 O O . LYS A 1 71 ? -9.887 7.485 33.562 1.00 61.09 71 LYS A O 1
ATOM 591 N N . GLU A 1 72 ? -11.759 8.727 33.394 1.00 58.66 72 GLU A N 1
ATOM 592 C CA . GLU A 1 72 ? -11.168 9.927 32.801 1.00 58.66 72 GLU A CA 1
ATOM 593 C C . GLU A 1 72 ? -10.002 10.453 33.658 1.00 58.66 72 GLU A C 1
ATOM 595 O O . GLU A 1 72 ? -10.180 11.101 34.690 1.00 58.66 72 GLU A O 1
ATOM 600 N N . LYS A 1 73 ? -8.764 10.200 33.224 1.00 58.75 73 LYS A N 1
ATOM 601 C CA . LYS A 1 73 ? -7.594 10.888 33.777 1.00 58.75 73 LYS A CA 1
ATOM 602 C C . LYS A 1 73 ? -7.604 12.315 33.229 1.00 58.75 73 LYS A C 1
ATOM 604 O O . LYS A 1 73 ? -7.287 12.493 32.058 1.00 58.75 73 LYS A O 1
ATOM 609 N N . GLY A 1 74 ? -8.004 13.268 34.079 1.00 48.94 74 GLY A N 1
ATOM 610 C CA . GLY A 1 74 ? -8.008 14.753 34.054 1.00 48.94 74 GLY A CA 1
ATOM 611 C C . GLY A 1 74 ? -7.703 15.595 32.797 1.00 48.94 74 GLY A C 1
ATOM 612 O O . GLY A 1 74 ? -8.131 16.739 32.743 1.00 48.94 74 GLY A O 1
ATOM 613 N N . ILE A 1 75 ? -6.995 15.086 31.793 1.00 55.22 75 ILE A N 1
ATOM 614 C CA . ILE A 1 75 ? -6.639 15.773 30.542 1.00 55.22 75 ILE A CA 1
ATOM 615 C C . ILE A 1 75 ? -7.420 15.195 29.343 1.00 55.22 75 ILE A C 1
ATOM 617 O O . ILE A 1 75 ? -7.713 15.925 28.400 1.00 55.22 75 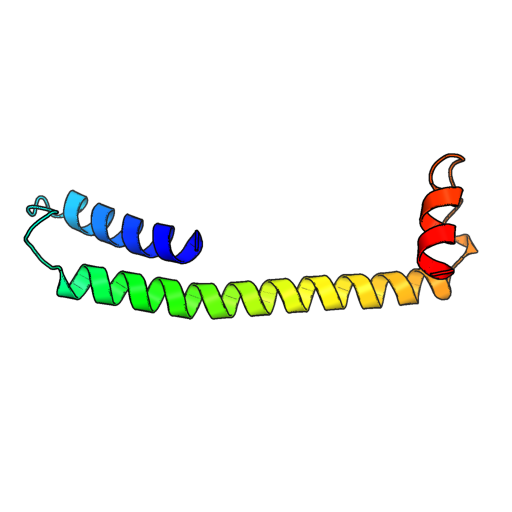ILE A O 1
ATOM 621 N N . LEU A 1 76 ? -7.827 13.916 29.383 1.00 55.34 76 LEU A N 1
ATOM 622 C CA . LEU A 1 76 ? -8.524 13.252 28.264 1.00 55.34 76 LEU A CA 1
ATOM 623 C C . LEU A 1 76 ? -10.050 13.491 28.241 1.00 55.34 76 LEU A C 1
ATOM 625 O O . LEU A 1 76 ? -10.676 13.340 27.193 1.00 55.34 76 LEU A O 1
ATOM 629 N N . SER A 1 77 ? -10.632 13.913 29.372 1.00 54.12 77 SER A N 1
ATOM 630 C CA . SER A 1 77 ? -12.077 14.172 29.539 1.00 54.12 77 SER A CA 1
ATOM 631 C C . SER A 1 77 ? -12.621 15.184 28.519 1.00 54.12 77 SER A C 1
ATOM 633 O O . SER A 1 77 ? -13.642 14.955 27.871 1.00 54.12 77 SER A O 1
ATOM 635 N N . CYS A 1 78 ? -11.893 16.284 28.287 1.00 52.50 78 CYS A N 1
ATOM 636 C CA . CYS A 1 78 ? -12.346 17.339 27.378 1.00 52.50 78 CYS A CA 1
ATOM 637 C C . CYS A 1 78 ? -12.270 16.959 25.892 1.00 52.50 78 CYS A C 1
ATOM 639 O O . CYS A 1 78 ? -12.998 17.548 25.100 1.00 52.50 78 CYS A O 1
ATOM 641 N N . CYS A 1 79 ? -11.398 16.026 25.496 1.00 52.97 79 CYS A N 1
ATOM 642 C CA . CYS A 1 79 ? -11.281 15.597 24.098 1.00 52.97 79 CYS A CA 1
ATOM 643 C C . CYS A 1 79 ? -12.363 14.555 23.783 1.00 52.97 79 CYS A C 1
ATOM 645 O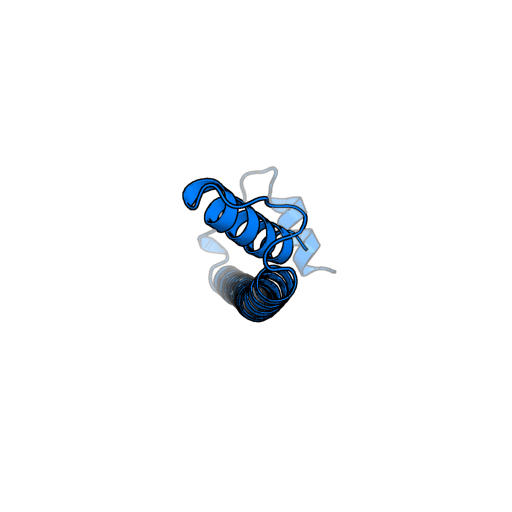 O . CYS A 1 79 ? -13.174 14.762 22.887 1.00 52.97 79 CYS A O 1
ATOM 647 N N . PHE A 1 80 ? -12.489 13.538 24.645 1.00 60.50 80 PHE A N 1
ATOM 648 C CA . PHE A 1 80 ? -13.469 12.463 24.495 1.00 60.50 80 PHE A CA 1
ATOM 649 C C . PHE A 1 80 ? -14.924 12.965 24.484 1.00 60.50 80 PHE A C 1
ATOM 651 O O . PHE A 1 80 ? -15.739 12.539 23.668 1.00 60.50 80 PHE A O 1
ATOM 658 N N . LYS A 1 81 ? -15.260 13.935 25.346 1.00 54.97 81 LYS A N 1
ATOM 659 C CA . LYS A 1 81 ? -16.616 14.505 25.391 1.00 54.97 81 LYS A CA 1
ATOM 660 C C . LYS A 1 81 ? -16.929 15.438 24.217 1.00 54.97 81 LYS A C 1
ATOM 662 O O . LYS A 1 81 ? -18.099 15.643 23.904 1.00 54.97 81 LYS A O 1
ATOM 667 N N . LYS A 1 82 ? -15.903 15.999 23.567 1.00 56.88 82 LYS A N 1
ATOM 668 C CA . LYS A 1 82 ? -16.051 16.923 22.434 1.00 56.88 82 LYS A CA 1
ATOM 669 C C . LYS A 1 82 ? -16.311 16.193 21.114 1.00 56.88 82 LYS A C 1
ATOM 671 O O . LYS A 1 82 ? -17.024 16.743 20.283 1.00 56.88 82 LYS A O 1
ATOM 676 N N . ASP A 1 83 ? -15.836 14.954 20.979 1.00 58.25 83 ASP A N 1
ATOM 677 C CA . ASP A 1 83 ? -16.086 14.097 19.808 1.00 58.25 83 ASP A CA 1
ATOM 678 C C . ASP A 1 8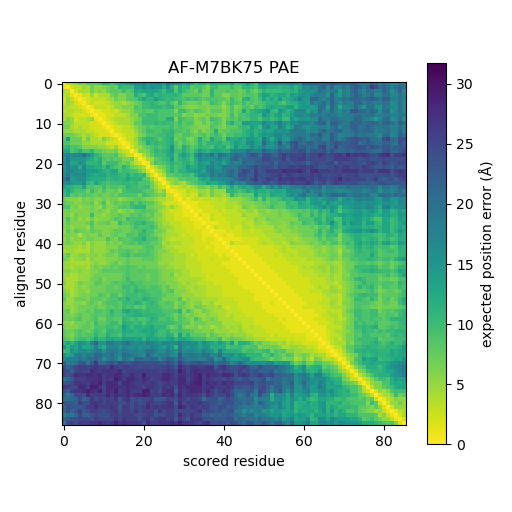3 ? -17.479 13.430 19.814 1.00 58.25 83 ASP A C 1
ATOM 680 O O . ASP A 1 83 ? -17.957 12.992 18.776 1.00 58.25 83 ASP A O 1
ATOM 684 N N . ILE A 1 84 ? -18.161 13.362 20.966 1.00 58.12 84 ILE A N 1
ATOM 685 C CA . ILE A 1 84 ? -19.542 12.841 21.072 1.00 58.12 84 ILE A CA 1
ATOM 686 C C . ILE A 1 84 ? -20.600 13.935 20.822 1.00 58.12 84 ILE A C 1
ATOM 688 O O . ILE A 1 84 ? -21.738 13.623 20.476 1.00 58.12 84 ILE A O 1
ATOM 692 N N . ALA A 1 85 ? -20.252 15.211 21.023 1.00 56.53 85 ALA A N 1
ATOM 693 C CA . ALA A 1 85 ? -21.184 16.343 20.958 1.00 56.53 85 ALA A CA 1
ATOM 694 C C . ALA A 1 85 ? -21.172 17.117 19.620 1.00 56.53 85 ALA A C 1
ATOM 696 O O . ALA A 1 85 ? -21.869 18.128 19.515 1.00 56.53 85 ALA A O 1
ATOM 697 N N . ASN A 1 86 ? -20.387 16.678 18.631 1.00 48.94 86 ASN A N 1
ATOM 698 C CA . ASN A 1 86 ? -20.282 17.245 17.278 1.00 48.94 86 ASN A CA 1
ATOM 699 C C . ASN A 1 86 ? -20.623 16.164 16.249 1.00 48.94 86 ASN A C 1
ATOM 701 O O . ASN A 1 86 ? -21.444 16.438 15.349 1.00 48.94 86 ASN A O 1
#

InterPro domains:
  IPR009423 NADH dehydrogenase [ubiquinone] 1 subunit C2, NDUC2 [PF06374] (1-73)
  IPR009423 NADH dehydrogenase [ubiquinone] 1 subunit C2, NDUC2 [PIRSF017834] (2-73)

pLDDT: mean 73.87, std 13.21, range [48.94, 95.31]

Foldseek 3Di:
DVQLVVLLVVLLVVCVVVVHDSPPPCPVVSVVSSVVSVVVVVVVVVVVVVVVVVVVVVVVVVCVVCVPVDDDPPPCVVVVVVVVVD

Sequence (86 aa):
MWLGLVGWATALVDNAFNRRPVIRAGVHRQVLYATVGWCVGYYISKRADYIHAKLDRDLMEYIRQHPEDFKEKGILSCCFKKDIAN

Radius of gyration: 23.11 Å; Cα contacts (8 Å, |Δi|>4): 33; chains: 1; bounding box: 45×28×56 Å

Solvent-accessible surface area (backbone atoms only — not comparable to full-atom values): 4906 Å² total; per-residue (Å²): 111,68,51,27,51,50,27,36,48,50,45,51,50,57,27,59,76,66,77,48,62,72,90,76,63,53,65,70,56,42,52,49,35,27,50,50,23,36,54,55,36,51,55,50,49,56,50,48,54,50,50,52,58,46,52,54,51,55,50,55,54,49,50,71,77,44,63,81,82,61,73,66,63,90,74,52,47,71,56,62,57,51,71,75,76,111

Organism: Chelonia mydas (NCBI:txid8469)

Nearest PDB structures (foldseek):
  8q0m-assembly1_d  TM=9.028E-01  e=2.780E-06  Bos taurus
  6zko-assembly1_o  TM=8.867E-01  e=2.599E-06  Ovis aries
  7r4d-assembly1_d  TM=9.080E-01  e=4.453E-06  Bos taurus
  7r46-assembly1_d  TM=9.073E-01  e=7.132E-06  Bos taurus

Mean predicted aligned error: 11.57 Å